Protein AF-A0A9P9YMF4-F1 (afdb_monomer)

Nearest PDB structures (foldseek):
  5dic-assembly1_A  TM=6.723E-01  e=1.760E-03  Phormia regina
  4pt1-assembly2_B  TM=6.590E-01  e=1.767E-02  Locusta migratoria
  6hh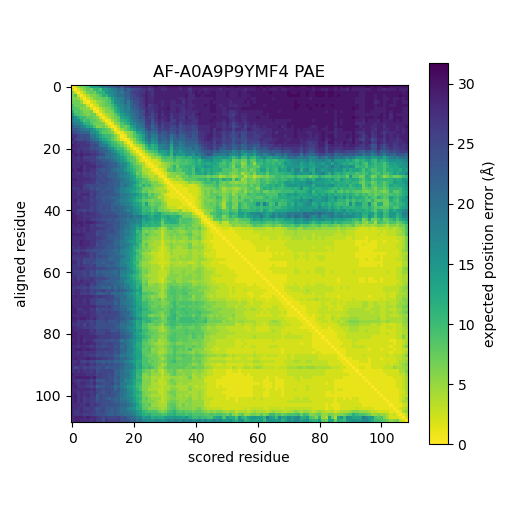e-assembly1_A  TM=6.709E-01  e=5.287E-02  Ceratitis capitata
  3rzs-assembly1_A  TM=6.177E-01  e=3.740E-02  Apis mellifera
  3r1p-assembly4_D  TM=6.382E-01  e=9.412E-02  Anopheles gambiae

Structure (mmCIF, N/CA/C/O backbone):
data_AF-A0A9P9YMF4-F1
#
_entry.id   AF-A0A9P9YMF4-F1
#
loop_
_atom_site.group_PDB
_atom_site.id
_atom_site.type_symbol
_atom_site.label_atom_id
_atom_site.label_alt_id
_atom_site.label_comp_id
_atom_site.label_asym_id
_atom_site.label_entity_id
_atom_site.label_seq_id
_atom_site.pdbx_PDB_ins_code
_atom_site.Cartn_x
_atom_site.Cartn_y
_atom_site.Cartn_z
_atom_site.occupancy
_atom_site.B_iso_or_equiv
_atom_site.auth_seq_id
_atom_site.auth_comp_id
_atom_site.auth_asym_id
_atom_site.auth_atom_id
_atom_site.pdbx_PDB_model_num
ATOM 1 N N . MET A 1 1 ? 58.978 34.373 4.451 1.00 49.75 1 MET A N 1
ATOM 2 C CA . MET A 1 1 ? 58.134 33.538 3.564 1.00 49.75 1 MET A CA 1
ATOM 3 C C . MET A 1 1 ? 58.153 32.077 4.029 1.00 49.75 1 MET A C 1
ATOM 5 O O . MET A 1 1 ? 58.823 31.260 3.422 1.00 49.75 1 MET A O 1
ATOM 9 N N . LYS A 1 2 ? 57.496 31.738 5.147 1.00 49.50 2 LYS A N 1
ATOM 10 C CA . LYS A 1 2 ? 57.346 30.337 5.619 1.00 49.50 2 LYS A CA 1
ATOM 11 C C . LYS A 1 2 ? 55.984 30.074 6.288 1.00 49.50 2 LYS A C 1
ATOM 13 O O . LYS A 1 2 ? 55.820 29.091 6.992 1.00 49.50 2 LYS A O 1
ATOM 18 N N . LEU A 1 3 ? 55.009 30.957 6.066 1.00 47.97 3 LEU A N 1
ATOM 19 C CA . LEU A 1 3 ? 53.693 30.923 6.721 1.00 47.97 3 LEU A CA 1
ATOM 20 C C . LEU A 1 3 ? 52.550 30.483 5.792 1.00 47.97 3 LEU A C 1
ATOM 22 O O . LEU A 1 3 ? 51.403 30.475 6.210 1.00 47.97 3 LEU A O 1
ATOM 26 N N . LEU A 1 4 ? 52.851 30.085 4.549 1.00 48.31 4 LEU A N 1
ATOM 27 C CA . LEU A 1 4 ? 51.834 29.715 3.551 1.00 48.31 4 LEU A CA 1
ATOM 28 C C . LEU A 1 4 ? 51.754 28.210 3.256 1.00 48.31 4 LEU A C 1
ATOM 30 O O . LEU A 1 4 ? 50.887 27.791 2.502 1.00 48.31 4 LEU A O 1
ATOM 34 N N . VAL A 1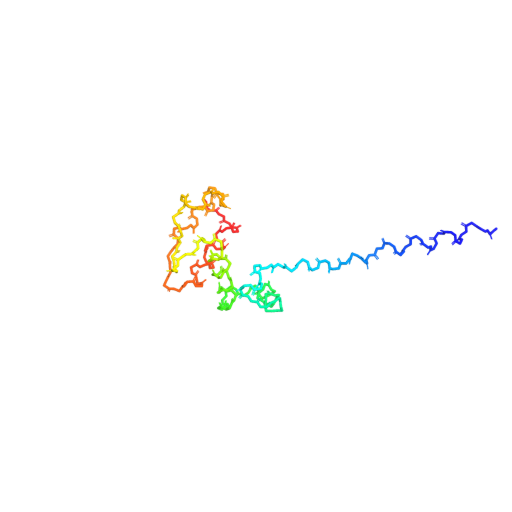 5 ? 52.614 27.380 3.854 1.00 51.38 5 VAL A N 1
ATOM 35 C CA . VAL A 1 5 ? 52.612 25.924 3.594 1.00 51.38 5 VAL A CA 1
ATOM 36 C C . VAL A 1 5 ? 51.667 25.167 4.541 1.00 51.38 5 VAL A C 1
ATOM 38 O O . VAL A 1 5 ? 51.234 24.065 4.229 1.00 51.38 5 VAL A O 1
ATOM 41 N N . ALA A 1 6 ? 51.265 25.771 5.663 1.00 49.31 6 ALA A N 1
ATOM 42 C CA . ALA A 1 6 ? 50.387 25.121 6.639 1.00 49.31 6 ALA A CA 1
ATOM 43 C C . ALA A 1 6 ? 48.886 25.175 6.282 1.00 49.31 6 ALA A C 1
ATOM 45 O O . ALA A 1 6 ? 48.093 24.499 6.927 1.00 49.31 6 ALA A O 1
ATOM 46 N N . LEU A 1 7 ? 48.484 25.943 5.260 1.00 44.84 7 LEU A N 1
ATOM 47 C CA . LEU A 1 7 ? 47.068 26.121 4.903 1.00 44.84 7 LEU A CA 1
ATOM 48 C C . LEU A 1 7 ? 46.557 25.166 3.807 1.00 44.84 7 LEU A C 1
ATOM 50 O O . LEU A 1 7 ? 45.373 25.190 3.494 1.00 44.84 7 LEU A O 1
ATOM 54 N N . ALA A 1 8 ? 47.420 24.327 3.224 1.00 48.34 8 ALA A N 1
ATOM 55 C CA . ALA A 1 8 ? 47.055 23.456 2.099 1.00 48.34 8 ALA A CA 1
ATOM 56 C C . ALA A 1 8 ? 46.690 22.010 2.495 1.00 48.34 8 ALA A C 1
ATOM 58 O O . ALA A 1 8 ? 46.300 21.231 1.633 1.00 48.34 8 ALA A O 1
ATOM 59 N N . LEU A 1 9 ? 46.793 21.634 3.777 1.00 45.59 9 LEU A N 1
ATOM 60 C CA . LEU A 1 9 ? 46.518 20.260 4.238 1.00 45.59 9 LEU A CA 1
ATOM 61 C C . LEU A 1 9 ? 45.224 20.106 5.055 1.00 45.59 9 LEU A C 1
ATOM 63 O O . LEU A 1 9 ? 44.902 19.000 5.471 1.00 45.59 9 LEU A O 1
ATOM 67 N N . LEU A 1 10 ? 44.447 21.178 5.242 1.00 48.22 10 LEU A N 1
ATOM 68 C CA . LEU A 1 10 ? 43.158 21.135 5.953 1.00 48.22 10 LEU A CA 1
ATOM 69 C C . LEU A 1 10 ? 41.934 20.954 5.031 1.00 48.22 10 LEU A C 1
ATOM 71 O O .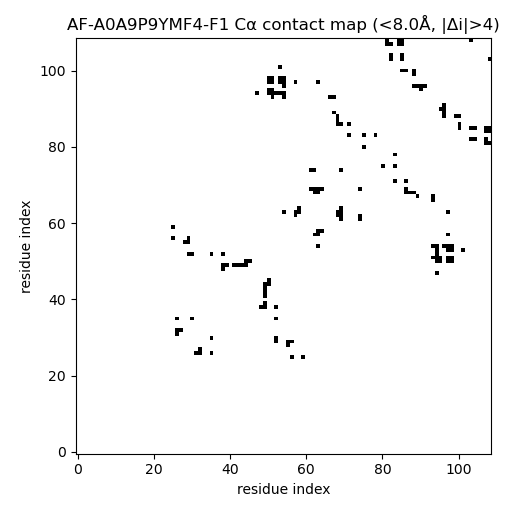 LEU A 1 10 ? 40.808 21.013 5.505 1.00 48.22 10 LEU A O 1
ATOM 75 N N . LEU A 1 11 ? 42.133 20.694 3.733 1.00 48.34 11 LEU A N 1
ATOM 76 C CA . LEU A 1 11 ? 41.049 20.507 2.751 1.00 48.34 11 LEU A CA 1
ATOM 77 C C . LEU A 1 11 ? 40.784 19.038 2.366 1.00 48.34 11 LEU A C 1
ATOM 79 O O . LEU A 1 11 ? 40.044 18.779 1.427 1.00 48.34 11 LEU A O 1
ATOM 83 N N . ALA A 1 12 ? 41.355 18.066 3.084 1.00 48.31 12 ALA A N 1
ATOM 84 C CA . ALA A 1 12 ? 41.077 16.637 2.872 1.00 48.31 12 ALA A CA 1
ATOM 85 C C . ALA A 1 12 ? 40.041 16.065 3.860 1.00 48.31 12 ALA A C 1
ATOM 87 O O . ALA A 1 12 ? 39.975 14.855 4.063 1.00 48.31 12 ALA A O 1
ATOM 88 N N . ALA A 1 13 ? 39.250 16.931 4.494 1.00 48.78 13 ALA A N 1
ATOM 89 C CA . ALA A 1 13 ? 38.137 16.550 5.354 1.00 48.78 13 ALA A CA 1
ATOM 90 C C . ALA A 1 13 ? 36.819 17.042 4.749 1.00 48.78 13 ALA A C 1
ATOM 92 O O . ALA A 1 13 ? 36.068 17.756 5.395 1.00 48.78 13 ALA A O 1
ATOM 93 N N . ASP A 1 14 ? 36.560 16.692 3.493 1.00 48.09 14 ASP A N 1
ATOM 94 C CA . ASP A 1 14 ? 35.204 16.716 2.960 1.00 48.09 14 ASP A CA 1
ATOM 95 C C . ASP A 1 14 ? 35.086 15.679 1.837 1.00 48.09 14 ASP A C 1
ATOM 97 O O . ASP A 1 14 ? 35.986 15.533 1.011 1.00 48.09 14 ASP A O 1
ATOM 101 N N . PHE A 1 15 ? 33.976 14.940 1.839 1.00 52.09 15 PHE A N 1
ATOM 102 C CA . PHE A 1 15 ? 33.623 13.852 0.907 1.00 52.09 15 PHE A CA 1
ATOM 103 C C . PHE A 1 15 ? 34.341 12.516 1.109 1.00 52.09 15 PHE A C 1
ATOM 105 O O . PHE A 1 15 ? 34.844 11.878 0.189 1.00 52.09 15 PHE A O 1
ATOM 112 N N . GLY A 1 16 ? 34.286 12.039 2.344 1.00 47.22 16 GLY A N 1
ATOM 113 C CA . GLY A 1 16 ? 34.514 10.639 2.664 1.00 47.22 16 GLY A CA 1
ATOM 114 C C . GLY A 1 16 ? 33.641 10.197 3.823 1.00 47.22 16 GLY A C 1
ATOM 115 O O . GLY A 1 16 ? 34.096 9.403 4.640 1.00 47.22 16 GLY A O 1
ATOM 116 N N . ALA A 1 17 ? 32.406 10.713 3.932 1.00 41.81 17 ALA A N 1
ATOM 117 C CA . ALA A 1 17 ? 31.410 9.952 4.669 1.00 41.81 17 ALA A CA 1
ATOM 118 C C . ALA A 1 17 ? 31.466 8.543 4.066 1.00 41.81 17 ALA A C 1
ATOM 120 O O . ALA A 1 17 ? 31.392 8.431 2.832 1.00 41.81 17 ALA A O 1
ATOM 121 N N . PRO A 1 18 ? 31.652 7.474 4.865 1.00 44.03 18 PRO A N 1
ATOM 122 C CA . PRO A 1 18 ? 31.328 6.172 4.335 1.00 44.03 18 PRO A CA 1
ATOM 123 C C . PRO A 1 18 ? 29.914 6.365 3.807 1.00 44.03 18 PRO A C 1
ATOM 125 O O . PRO A 1 18 ? 29.066 6.937 4.499 1.00 44.03 18 PRO A O 1
ATOM 128 N N . ILE A 1 19 ? 29.666 5.976 2.560 1.00 46.41 19 ILE A N 1
ATOM 129 C CA . ILE A 1 19 ? 28.303 5.685 2.154 1.00 46.41 19 ILE A CA 1
ATOM 130 C C . ILE A 1 19 ? 27.973 4.486 3.038 1.00 46.41 19 ILE A C 1
ATOM 132 O O . ILE A 1 19 ? 28.197 3.335 2.668 1.00 46.41 19 ILE A O 1
ATOM 136 N N . GLY A 1 20 ? 27.619 4.788 4.288 1.00 42.47 20 GLY A N 1
ATOM 137 C CA . GLY A 1 20 ? 27.049 3.915 5.273 1.00 42.47 20 GLY A CA 1
ATOM 138 C C . GLY A 1 20 ? 25.715 3.612 4.663 1.00 42.47 20 GLY A C 1
ATOM 139 O O . GLY A 1 20 ? 24.714 4.259 4.933 1.00 42.47 20 GLY A O 1
ATOM 140 N N . LEU A 1 21 ? 25.773 2.707 3.700 1.00 46.38 21 LEU A N 1
ATOM 141 C CA . LEU A 1 21 ? 24.653 2.007 3.156 1.00 46.38 21 LEU A CA 1
ATOM 142 C C . LEU A 1 21 ? 24.199 1.121 4.286 1.00 46.38 21 LEU A C 1
ATOM 144 O O . LEU A 1 21 ? 24.507 -0.071 4.324 1.00 46.38 21 LEU A O 1
ATOM 148 N N . GLU A 1 22 ? 23.529 1.758 5.242 1.00 46.75 22 GLU A N 1
ATOM 149 C CA . GLU A 1 22 ? 22.552 1.095 6.066 1.00 46.75 22 GLU A CA 1
ATOM 150 C C . GLU A 1 22 ? 21.692 0.316 5.081 1.00 46.75 22 GLU A C 1
ATOM 152 O O . GLU A 1 22 ? 21.026 0.859 4.196 1.00 46.75 22 GLU A O 1
ATOM 157 N N . HIS A 1 23 ? 21.903 -0.996 5.108 1.00 51.22 23 HIS A N 1
ATOM 158 C CA . HIS A 1 23 ? 21.105 -1.926 4.352 1.00 51.22 23 HIS A CA 1
ATOM 159 C C . HIS A 1 23 ? 19.724 -1.803 4.959 1.00 51.22 23 HIS A C 1
ATOM 161 O O . HIS A 1 23 ? 19.538 -2.263 6.079 1.00 51.22 23 HIS A O 1
ATOM 167 N N . ASP A 1 24 ? 18.801 -1.145 4.267 1.00 58.09 24 ASP A N 1
ATOM 168 C CA . ASP A 1 24 ? 17.418 -1.131 4.704 1.00 58.09 24 ASP A CA 1
ATOM 169 C C . ASP A 1 24 ? 16.886 -2.574 4.567 1.00 58.09 24 ASP A C 1
ATOM 171 O O . ASP A 1 24 ? 16.756 -3.080 3.443 1.00 58.09 24 ASP A O 1
ATOM 175 N N . PRO A 1 25 ? 16.663 -3.290 5.685 1.00 60.75 25 PRO A N 1
ATOM 176 C CA . PRO A 1 25 ? 16.218 -4.678 5.644 1.00 60.75 25 PRO A CA 1
ATOM 177 C C . PRO A 1 25 ? 14.806 -4.797 5.056 1.00 60.75 25 PRO A C 1
ATOM 179 O O . PRO A 1 25 ? 14.436 -5.863 4.569 1.00 60.75 25 PRO A O 1
ATOM 182 N N . ILE A 1 26 ? 14.033 -3.705 5.057 1.00 59.22 26 ILE A N 1
ATOM 183 C CA . ILE A 1 26 ? 12.698 -3.634 4.467 1.00 59.22 26 ILE A CA 1
ATOM 184 C C . ILE A 1 26 ? 12.814 -3.732 2.948 1.00 59.22 26 ILE A C 1
ATOM 186 O O . ILE A 1 26 ? 12.092 -4.515 2.329 1.00 59.22 26 ILE A O 1
ATOM 190 N N . LEU A 1 27 ? 13.786 -3.025 2.355 1.00 62.94 27 LEU A N 1
ATOM 191 C CA . LEU A 1 27 ? 14.050 -3.131 0.922 1.00 62.94 27 LEU A CA 1
ATOM 192 C C . LEU A 1 27 ? 14.345 -4.575 0.539 1.00 62.94 27 LEU A C 1
ATOM 194 O O . LEU A 1 27 ? 13.697 -5.061 -0.371 1.00 62.94 27 LEU A O 1
ATOM 198 N N . GLN A 1 28 ? 15.222 -5.282 1.266 1.00 62.22 28 GLN A N 1
ATOM 199 C CA . GLN A 1 28 ? 15.584 -6.674 0.947 1.00 62.22 28 GLN A CA 1
ATOM 200 C C . GLN A 1 28 ? 14.395 -7.639 0.905 1.00 62.22 28 GLN A C 1
ATOM 202 O O . GLN A 1 28 ? 14.427 -8.604 0.143 1.00 62.22 28 GLN A O 1
ATOM 207 N N . ASN A 1 2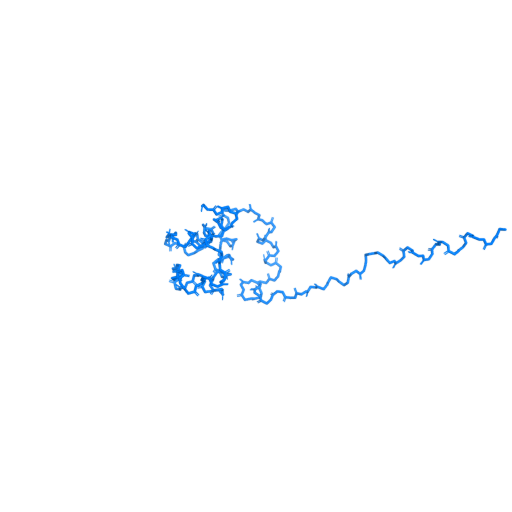9 ? 13.367 -7.394 1.717 1.00 71.31 29 ASN A N 1
ATOM 208 C CA . ASN A 1 29 ? 12.174 -8.235 1.749 1.00 71.31 29 ASN A CA 1
ATOM 209 C C . ASN A 1 29 ? 11.222 -7.952 0.582 1.00 71.31 29 ASN A C 1
ATOM 211 O O . ASN A 1 29 ? 10.484 -8.848 0.181 1.00 71.31 29 ASN A O 1
ATOM 215 N N . CYS A 1 30 ? 11.248 -6.735 0.037 1.00 76.25 30 CYS A N 1
ATOM 216 C CA . CYS A 1 30 ? 10.343 -6.318 -1.028 1.00 76.25 30 CYS A CA 1
ATOM 217 C C . CYS A 1 30 ? 10.969 -6.306 -2.422 1.00 76.25 30 CYS A C 1
ATOM 219 O O . CYS A 1 30 ? 10.242 -6.434 -3.401 1.00 76.25 30 CYS A O 1
ATOM 221 N N . THR A 1 31 ? 12.289 -6.140 -2.533 1.00 73.25 31 THR A N 1
ATOM 222 C CA . THR A 1 31 ? 13.001 -5.965 -3.806 1.00 73.25 31 THR A CA 1
ATOM 223 C C . THR A 1 31 ? 14.530 -5.993 -3.594 1.00 73.25 31 THR A C 1
ATOM 225 O O . THR A 1 31 ? 15.031 -5.926 -2.471 1.00 73.25 31 THR A O 1
ATOM 228 N N . THR A 1 32 ? 15.357 -6.074 -4.639 1.00 70.69 32 THR A N 1
ATOM 229 C CA . THR A 1 32 ? 16.793 -5.794 -4.442 1.00 70.69 32 THR A CA 1
ATOM 230 C C . THR A 1 32 ? 17.024 -4.290 -4.330 1.00 70.69 32 THR A C 1
ATOM 232 O O . THR A 1 32 ? 16.313 -3.490 -4.926 1.00 70.69 32 THR A O 1
ATOM 235 N N . ARG A 1 33 ? 18.092 -3.849 -3.653 1.00 66.25 33 ARG A N 1
ATOM 236 C CA . ARG A 1 33 ? 18.426 -2.412 -3.580 1.00 66.25 33 ARG A CA 1
ATOM 237 C C . ARG A 1 33 ? 18.506 -1.736 -4.960 1.00 66.25 33 ARG A C 1
ATOM 239 O O . ARG A 1 33 ? 18.170 -0.564 -5.095 1.00 66.25 33 ARG A O 1
ATOM 246 N N . LYS A 1 34 ? 18.982 -2.450 -5.985 1.00 66.25 34 LYS A N 1
ATOM 247 C CA . LYS A 1 34 ? 19.079 -1.923 -7.354 1.00 66.25 34 LYS A CA 1
ATOM 248 C C . LYS A 1 34 ? 17.695 -1.707 -7.971 1.00 66.25 34 LYS A C 1
ATOM 250 O O . LYS A 1 34 ? 17.494 -0.717 -8.669 1.00 66.25 34 LYS A O 1
ATOM 255 N N . GLU A 1 35 ? 16.775 -2.626 -7.720 1.00 68.62 35 GLU A N 1
ATOM 256 C CA . GLU A 1 35 ? 15.385 -2.540 -8.161 1.00 68.62 35 GLU A CA 1
ATOM 257 C C . GLU A 1 35 ? 14.620 -1.484 -7.357 1.00 68.62 35 GLU A C 1
ATOM 259 O O . GLU A 1 35 ? 14.020 -0.623 -7.984 1.00 68.62 35 GLU A O 1
ATOM 264 N N . ALA A 1 36 ? 14.802 -1.403 -6.033 1.00 69.75 36 ALA A N 1
ATOM 265 C CA . ALA A 1 36 ? 14.288 -0.306 -5.204 1.00 69.75 36 ALA A CA 1
ATOM 266 C C . ALA A 1 36 ? 14.710 1.066 -5.737 1.00 69.75 36 ALA A C 1
ATOM 268 O O . ALA A 1 36 ? 13.888 1.961 -5.885 1.00 69.75 36 ALA A O 1
ATOM 269 N N . ILE A 1 37 ? 16.000 1.251 -6.057 1.00 67.94 37 ILE A N 1
ATOM 270 C CA . ILE A 1 37 ? 16.484 2.513 -6.634 1.00 67.94 37 ILE A CA 1
ATOM 271 C C . ILE A 1 37 ? 15.779 2.784 -7.962 1.00 67.94 37 ILE A C 1
ATOM 273 O O . ILE A 1 37 ? 15.389 3.917 -8.213 1.00 67.94 37 ILE A O 1
ATOM 277 N N . ARG A 1 38 ? 15.597 1.771 -8.815 1.00 69.31 38 ARG A N 1
ATOM 278 C CA . ARG A 1 38 ? 14.894 1.925 -10.093 1.00 69.31 38 ARG A CA 1
ATOM 279 C C . ARG A 1 38 ? 13.422 2.292 -9.888 1.00 69.31 38 ARG A C 1
ATOM 281 O O . ARG A 1 38 ? 12.930 3.164 -10.590 1.00 69.31 38 ARG A O 1
ATOM 288 N N . GLU A 1 39 ? 12.747 1.660 -8.941 1.00 66.62 39 GLU A N 1
ATOM 289 C CA . GLU A 1 39 ? 11.339 1.902 -8.626 1.00 66.62 39 GLU A CA 1
ATOM 290 C C . GLU A 1 39 ? 11.161 3.299 -8.020 1.00 66.62 39 GLU A C 1
ATOM 292 O O . GLU A 1 39 ? 10.341 4.068 -8.495 1.00 66.62 39 GLU A O 1
ATOM 297 N N . LEU A 1 40 ? 12.005 3.698 -7.067 1.00 67.38 40 LEU A N 1
ATOM 298 C CA . LEU A 1 40 ? 11.950 5.019 -6.429 1.00 67.38 40 LEU A CA 1
ATOM 299 C C . LEU A 1 40 ? 12.410 6.173 -7.337 1.00 67.38 40 LEU A C 1
ATOM 301 O O . LEU A 1 40 ? 12.018 7.315 -7.116 1.00 67.38 40 LEU A O 1
ATOM 305 N N . THR A 1 41 ? 13.263 5.913 -8.334 1.00 66.56 41 THR A N 1
ATOM 306 C CA . THR A 1 41 ? 13.710 6.947 -9.296 1.00 66.56 41 THR A CA 1
ATOM 307 C C . THR A 1 41 ? 12.751 7.118 -10.467 1.00 66.56 41 THR A C 1
ATOM 309 O O . THR A 1 41 ? 12.731 8.178 -11.093 1.00 66.56 41 THR A O 1
ATOM 312 N N . ILE A 1 42 ? 11.947 6.098 -10.765 1.00 61.19 42 ILE A N 1
ATOM 313 C CA . ILE A 1 42 ? 10.860 6.183 -11.729 1.00 61.19 42 ILE A CA 1
ATOM 314 C C . ILE A 1 42 ? 9.603 6.541 -10.936 1.00 61.19 42 ILE A C 1
ATOM 316 O O . ILE A 1 42 ? 8.825 5.675 -10.556 1.00 61.19 42 ILE A O 1
ATOM 320 N N . GLU A 1 43 ? 9.363 7.836 -10.723 1.00 62.78 43 GLU A N 1
ATOM 321 C CA . GLU A 1 43 ? 8.076 8.328 -10.210 1.00 62.78 43 GLU A CA 1
ATOM 322 C C . GLU A 1 43 ? 6.996 8.223 -11.306 1.00 62.78 43 GLU A C 1
ATOM 324 O O . GLU A 1 43 ? 6.355 9.189 -11.718 1.00 62.78 43 GLU A O 1
ATOM 329 N N . ASN A 1 44 ? 6.823 7.025 -11.861 1.00 70.12 44 ASN A N 1
ATOM 330 C CA . ASN A 1 44 ? 5.767 6.723 -12.800 1.00 70.12 44 ASN A CA 1
ATOM 331 C C . ASN A 1 44 ? 4.640 6.045 -12.036 1.00 70.12 44 ASN A C 1
ATOM 333 O O . ASN A 1 44 ? 4.600 4.827 -11.901 1.00 70.12 44 ASN A O 1
ATOM 337 N N . SER A 1 45 ? 3.675 6.848 -11.598 1.00 69.81 45 SER A N 1
ATOM 338 C CA . SER A 1 45 ? 2.493 6.363 -10.880 1.00 69.81 45 SER A CA 1
ATOM 339 C C . SER A 1 45 ? 1.596 5.401 -11.682 1.00 69.81 45 SER A C 1
ATOM 341 O O . SER A 1 45 ? 0.593 4.930 -11.150 1.00 69.81 45 SER A O 1
ATOM 343 N N . SER A 1 46 ? 1.931 5.107 -12.945 1.00 79.44 46 SER A N 1
ATOM 344 C CA . SER A 1 46 ? 1.294 4.059 -13.751 1.00 79.44 46 SER A CA 1
ATOM 345 C C . SER A 1 46 ? 2.073 2.736 -13.800 1.00 79.44 46 SER A C 1
ATOM 347 O O . SER A 1 46 ? 1.490 1.739 -14.214 1.00 79.44 46 SER A O 1
ATOM 349 N N . ASP A 1 47 ? 3.341 2.702 -13.371 1.00 82.88 47 ASP A N 1
ATOM 350 C CA . ASP A 1 47 ? 4.161 1.484 -13.365 1.00 82.88 47 ASP A CA 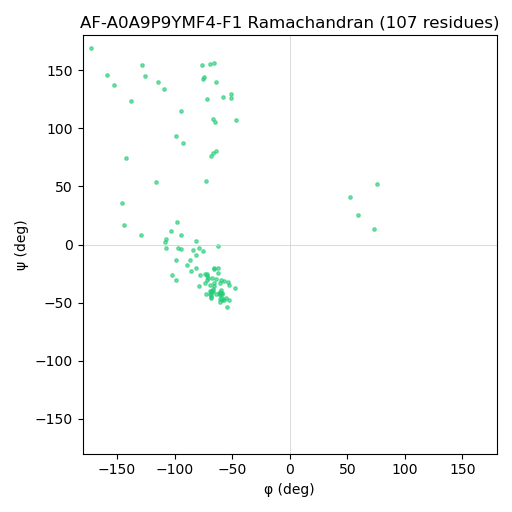1
ATOM 351 C C . ASP A 1 47 ? 3.687 0.521 -12.270 1.00 82.88 47 ASP A C 1
ATOM 353 O O . ASP A 1 47 ? 3.592 0.884 -11.098 1.00 82.88 47 ASP A O 1
ATOM 357 N N . GLU A 1 48 ? 3.379 -0.713 -12.659 1.00 84.50 48 GLU A N 1
ATOM 358 C CA . GLU A 1 48 ? 2.830 -1.709 -11.741 1.00 84.50 48 GLU A CA 1
ATOM 359 C C . GLU A 1 48 ? 3.853 -2.174 -10.698 1.00 84.50 48 GLU A C 1
ATOM 361 O O . GLU A 1 48 ? 3.493 -2.379 -9.542 1.00 84.50 48 GLU A O 1
ATOM 366 N N . ASN A 1 49 ? 5.139 -2.270 -11.055 1.00 81.94 49 ASN A N 1
ATOM 367 C CA . ASN A 1 49 ? 6.177 -2.681 -10.103 1.00 81.94 49 ASN A CA 1
ATOM 368 C C . ASN A 1 49 ? 6.350 -1.619 -9.015 1.00 81.94 49 ASN A C 1
ATOM 370 O O . ASN A 1 49 ? 6.445 -1.951 -7.837 1.00 81.94 49 ASN A O 1
ATOM 374 N N . PHE A 1 50 ? 6.292 -0.338 -9.398 1.00 82.31 50 PHE A N 1
ATOM 375 C CA . PHE A 1 50 ? 6.324 0.774 -8.448 1.00 82.31 50 PHE A CA 1
ATOM 376 C C . PHE A 1 50 ? 5.164 0.709 -7.444 1.00 82.31 50 PHE A C 1
ATOM 378 O O . PHE A 1 50 ? 5.359 0.908 -6.248 1.00 82.31 50 PHE A O 1
ATOM 385 N N . LYS A 1 51 ? 3.952 0.382 -7.903 1.00 87.25 51 LYS A N 1
ATOM 386 C CA . LYS A 1 51 ? 2.782 0.226 -7.024 1.00 87.25 51 LYS A CA 1
ATOM 387 C C . LYS A 1 51 ? 2.905 -0.997 -6.118 1.00 87.25 51 LYS A C 1
ATOM 389 O O . LYS A 1 51 ? 2.653 -0.904 -4.917 1.00 87.25 51 LYS A O 1
ATOM 394 N N . CYS A 1 52 ? 3.322 -2.133 -6.674 1.00 88.06 52 CYS A N 1
ATOM 395 C CA . CYS A 1 52 ? 3.467 -3.378 -5.923 1.00 88.06 52 CYS A CA 1
ATOM 396 C C . CYS A 1 52 ? 4.593 -3.324 -4.887 1.00 88.06 52 CYS A C 1
ATOM 398 O O . CYS A 1 52 ? 4.478 -3.954 -3.834 1.00 88.06 52 CYS A O 1
ATOM 400 N N . TYR A 1 53 ? 5.631 -2.523 -5.127 1.00 86.75 53 TYR A N 1
ATOM 401 C CA . TYR A 1 53 ? 6.638 -2.216 -4.118 1.00 86.75 53 TYR A CA 1
ATOM 402 C C . TYR A 1 53 ? 5.992 -1.644 -2.843 1.00 86.75 53 TYR A C 1
ATOM 404 O O . TYR A 1 53 ? 6.249 -2.146 -1.747 1.00 86.75 53 TYR A O 1
ATOM 412 N N . PHE A 1 54 ? 5.062 -0.686 -2.965 1.00 88.06 54 PHE A N 1
ATOM 413 C CA . PHE A 1 54 ? 4.330 -0.167 -1.802 1.00 88.06 54 PHE A CA 1
ATOM 414 C C . PHE A 1 54 ? 3.419 -1.202 -1.151 1.00 88.06 54 PHE A C 1
ATOM 416 O O . PHE A 1 54 ? 3.284 -1.179 0.071 1.00 88.06 54 PHE A O 1
ATOM 423 N N . ASN A 1 55 ? 2.826 -2.125 -1.916 1.00 92.25 55 ASN A N 1
ATOM 424 C CA . ASN A 1 55 ? 2.052 -3.214 -1.315 1.00 92.25 55 ASN A CA 1
ATOM 425 C C . ASN A 1 55 ? 2.917 -4.036 -0.364 1.00 92.25 55 ASN A C 1
ATOM 427 O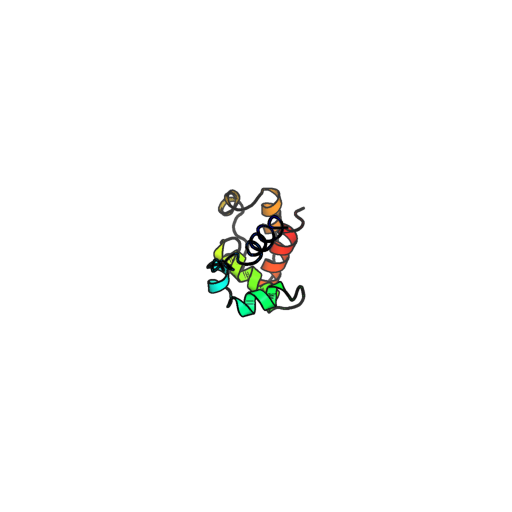 O . ASN A 1 55 ? 2.535 -4.232 0.785 1.00 92.25 55 ASN A O 1
ATOM 431 N N . CYS A 1 56 ? 4.112 -4.429 -0.801 1.00 90.56 56 CYS A N 1
ATOM 432 C CA . CYS A 1 56 ? 5.015 -5.176 0.060 1.00 90.56 56 CYS A CA 1
ATOM 433 C C . CYS A 1 56 ? 5.416 -4.389 1.321 1.00 90.56 56 CYS A C 1
ATOM 435 O O . CYS A 1 56 ? 5.382 -4.939 2.422 1.00 90.56 56 CYS A O 1
ATOM 437 N N . LEU A 1 57 ? 5.732 -3.092 1.195 1.00 88.62 57 LEU A N 1
ATOM 438 C CA . LEU A 1 57 ? 6.052 -2.256 2.360 1.00 88.62 57 LEU A CA 1
ATOM 439 C C . LEU A 1 57 ? 4.898 -2.217 3.373 1.00 88.62 57 LEU A C 1
ATOM 441 O O . LEU A 1 57 ? 5.109 -2.380 4.575 1.00 88.62 57 LEU A O 1
ATOM 445 N N . LEU A 1 58 ? 3.671 -2.020 2.890 1.00 91.69 58 LEU A N 1
ATOM 446 C CA . LEU A 1 58 ? 2.490 -1.947 3.746 1.00 91.69 58 LEU A CA 1
ATOM 447 C C . LEU A 1 58 ? 2.114 -3.312 4.339 1.00 91.69 58 LEU A C 1
ATOM 449 O O . LEU A 1 58 ? 1.586 -3.354 5.450 1.00 91.69 58 LEU A O 1
ATOM 453 N N . GLU A 1 59 ? 2.410 -4.421 3.660 1.00 92.50 59 GLU A N 1
ATOM 454 C CA . GLU A 1 59 ? 2.253 -5.773 4.208 1.00 92.50 59 GLU A CA 1
ATOM 455 C C . GLU A 1 59 ? 3.260 -6.072 5.325 1.00 92.50 59 GLU A C 1
ATOM 457 O O . GLU A 1 59 ? 2.875 -6.598 6.373 1.00 92.50 59 GLU A O 1
ATOM 462 N N . LEU A 1 60 ? 4.530 -5.678 5.164 1.00 90.06 60 LEU A N 1
ATOM 463 C CA . LEU A 1 60 ? 5.547 -5.803 6.218 1.00 90.06 60 LEU A CA 1
ATOM 464 C C . LEU A 1 60 ? 5.153 -5.023 7.475 1.00 90.06 60 LEU A C 1
ATOM 466 O O . LEU A 1 60 ? 5.303 -5.514 8.598 1.00 90.06 60 LEU A O 1
ATOM 470 N N . GLU A 1 61 ? 4.575 -3.840 7.281 1.00 89.38 61 GLU A N 1
ATOM 471 C CA . GLU A 1 61 ? 4.061 -3.020 8.373 1.00 89.38 61 GLU A CA 1
ATOM 472 C C . GLU A 1 61 ? 2.700 -3.476 8.908 1.00 89.38 61 GLU A C 1
ATOM 474 O O . GLU A 1 61 ? 2.232 -2.939 9.917 1.00 89.38 61 GLU A O 1
ATOM 479 N N . LYS A 1 62 ? 2.098 -4.510 8.306 1.00 92.25 62 LYS A N 1
ATOM 480 C CA . LYS A 1 62 ? 0.763 -5.034 8.634 1.00 92.25 62 LYS A CA 1
ATOM 481 C C . LYS A 1 62 ? -0.348 -3.991 8.484 1.00 92.25 62 LYS A C 1
ATOM 483 O O . LYS A 1 62 ? -1.378 -4.095 9.141 1.00 92.25 62 LYS A O 1
ATOM 488 N N . ILE A 1 63 ? -0.132 -2.992 7.633 1.00 93.94 63 ILE A N 1
ATOM 489 C CA . ILE A 1 63 ? -1.141 -2.012 7.222 1.00 93.94 63 ILE A CA 1
ATOM 490 C C . ILE A 1 63 ? -2.060 -2.635 6.170 1.00 93.94 63 ILE A C 1
ATOM 492 O O . ILE A 1 63 ? -3.262 -2.383 6.188 1.00 93.94 63 ILE A O 1
ATOM 496 N N . ILE A 1 64 ? -1.512 -3.483 5.294 1.00 94.50 64 ILE A N 1
ATOM 497 C CA . ILE A 1 64 ? -2.280 -4.377 4.425 1.00 94.50 64 ILE A CA 1
ATOM 498 C C . ILE A 1 64 ? -2.085 -5.812 4.915 1.00 94.50 64 ILE A C 1
ATOM 500 O O . ILE A 1 64 ? -0.973 -6.239 5.208 1.00 94.50 64 ILE A O 1
ATOM 504 N N . VAL A 1 65 ? -3.174 -6.568 5.029 1.00 93.31 65 VAL A N 1
ATOM 505 C CA . VAL A 1 65 ? -3.168 -7.977 5.427 1.00 93.31 65 VAL A CA 1
ATOM 506 C C . VAL A 1 65 ? -4.152 -8.733 4.543 1.00 93.31 65 VAL A C 1
ATOM 508 O O . VAL A 1 65 ? -5.332 -8.393 4.488 1.00 93.31 65 VAL A O 1
ATOM 511 N N . ASN A 1 66 ? -3.675 -9.777 3.859 1.00 92.56 66 ASN A N 1
ATOM 512 C CA . ASN A 1 66 ? -4.477 -10.579 2.925 1.00 92.56 66 ASN A CA 1
ATOM 513 C C . ASN A 1 66 ? -5.206 -9.715 1.875 1.00 92.56 66 ASN A C 1
ATOM 515 O O . ASN A 1 66 ? -6.383 -9.937 1.586 1.00 92.56 66 ASN A O 1
ATOM 519 N N . GLY A 1 67 ? -4.512 -8.699 1.351 1.00 90.50 67 GLY A N 1
ATOM 520 C CA . GLY A 1 67 ? -5.032 -7.792 0.328 1.00 90.50 67 GLY A CA 1
ATOM 521 C C . GLY A 1 67 ? -6.067 -6.772 0.803 1.00 90.50 67 GLY A C 1
ATOM 522 O O . GLY A 1 67 ? -6.733 -6.165 -0.027 1.00 90.50 67 GLY A O 1
ATOM 523 N N . LYS A 1 68 ? -6.228 -6.578 2.117 1.00 94.25 68 LYS A N 1
ATOM 524 C CA . LYS A 1 68 ? -7.150 -5.592 2.701 1.00 94.25 68 LYS A CA 1
ATOM 525 C C . LYS A 1 68 ? -6.441 -4.707 3.709 1.00 94.25 68 LYS A C 1
ATOM 527 O O . LYS A 1 68 ? -5.463 -5.137 4.314 1.00 94.25 68 LYS A O 1
ATOM 532 N N . THR A 1 69 ? -6.952 -3.502 3.930 1.00 94.50 69 THR A N 1
ATOM 533 C CA . THR A 1 69 ? -6.457 -2.630 4.996 1.00 94.50 69 THR A CA 1
ATOM 534 C C . THR A 1 69 ? -6.717 -3.245 6.371 1.00 94.50 69 THR A C 1
ATOM 536 O O . THR A 1 69 ? -7.740 -3.889 6.620 1.00 94.50 69 THR A O 1
ATOM 539 N N . ALA A 1 70 ? -5.746 -3.102 7.267 1.00 93.06 70 ALA A N 1
ATOM 540 C CA . ALA A 1 70 ? -5.874 -3.534 8.647 1.00 93.06 70 ALA A CA 1
ATOM 541 C C . ALA A 1 70 ? -6.874 -2.652 9.401 1.00 93.06 70 ALA A C 1
ATOM 543 O O . ALA A 1 70 ? -7.077 -1.485 9.066 1.00 93.06 70 ALA A O 1
ATOM 544 N N . ASN A 1 71 ? -7.463 -3.205 10.464 1.00 90.81 71 ASN A N 1
ATOM 545 C CA . ASN A 1 71 ? -8.290 -2.420 11.374 1.00 90.81 71 ASN A CA 1
ATOM 546 C C . ASN A 1 71 ? -7.445 -1.253 11.941 1.00 90.81 71 ASN A C 1
ATOM 548 O O . ASN A 1 71 ? -6.372 -1.529 12.489 1.00 90.81 71 ASN A O 1
ATOM 552 N N . PRO A 1 72 ? -7.912 0.010 11.846 1.00 90.94 72 PRO A N 1
ATOM 553 C CA . PRO A 1 72 ? -7.220 1.181 12.383 1.00 90.94 72 PRO A CA 1
ATOM 554 C C . PRO A 1 72 ? -6.727 1.015 13.828 1.00 90.94 72 PRO A C 1
ATOM 556 O O . PRO A 1 72 ? -5.615 1.433 14.145 1.00 90.94 72 PRO A O 1
ATOM 559 N N . ASP A 1 73 ? -7.495 0.329 14.679 1.00 89.62 73 ASP A N 1
ATOM 560 C CA . ASP A 1 73 ? -7.151 0.086 16.086 1.00 89.62 73 ASP A CA 1
ATOM 561 C C . ASP A 1 73 ? -5.860 -0.738 16.257 1.00 89.62 73 ASP A C 1
ATOM 563 O O . ASP A 1 73 ? -5.200 -0.660 17.294 1.00 89.62 73 ASP A O 1
ATOM 567 N N . LEU A 1 74 ? -5.486 -1.535 15.247 1.00 89.25 74 LEU A N 1
ATOM 568 C CA . LEU A 1 74 ? -4.295 -2.394 15.257 1.00 89.25 74 LEU A CA 1
ATOM 569 C C . LEU A 1 74 ? -3.020 -1.681 14.792 1.00 89.25 74 LEU A C 1
ATOM 571 O O . LEU A 1 74 ? -1.936 -2.236 14.954 1.00 89.25 74 LEU A O 1
ATOM 575 N N . VAL A 1 75 ? -3.149 -0.500 14.181 1.00 91.62 75 VAL A N 1
ATOM 576 C CA . VAL A 1 75 ? -2.032 0.260 13.586 1.00 91.62 75 VAL A CA 1
ATOM 577 C C . VAL A 1 75 ? -1.986 1.718 14.057 1.00 91.62 75 VAL A C 1
ATOM 579 O O . VAL A 1 75 ? -1.190 2.512 13.557 1.00 91.62 75 VAL A O 1
ATOM 582 N N . GLN A 1 76 ? -2.816 2.083 15.036 1.00 91.75 76 GLN A N 1
ATOM 583 C CA . GLN A 1 76 ? -2.885 3.428 15.622 1.00 91.75 76 GLN A CA 1
ATOM 584 C C . GLN A 1 76 ? -1.592 3.877 16.324 1.00 91.75 76 GLN A C 1
ATOM 586 O O . GLN A 1 76 ? -1.386 5.068 16.535 1.00 91.75 76 GLN A O 1
ATOM 591 N N . ASP A 1 77 ? -0.723 2.938 16.704 1.00 91.75 77 ASP A N 1
ATOM 592 C CA . ASP A 1 77 ? 0.606 3.200 17.263 1.00 91.75 77 ASP A CA 1
ATOM 593 C C . ASP A 1 77 ? 1.654 3.496 16.178 1.00 91.75 77 ASP A C 1
ATOM 595 O O . ASP A 1 77 ? 2.680 4.115 16.462 1.00 91.75 77 ASP A O 1
ATOM 599 N N . LYS A 1 78 ? 1.382 3.091 14.932 1.00 87.4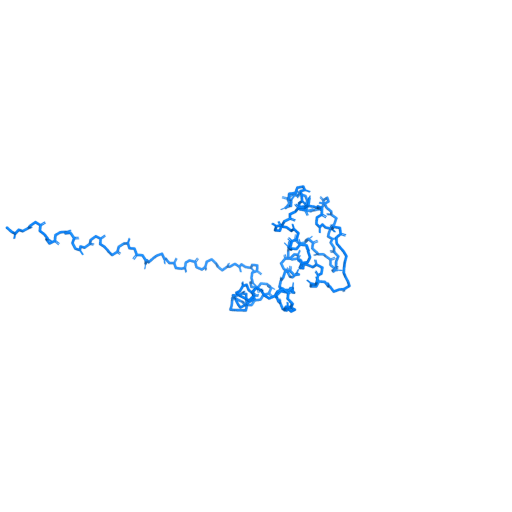4 78 LYS A N 1
ATOM 600 C CA . LYS A 1 78 ? 2.251 3.297 13.766 1.00 87.44 78 LYS A CA 1
ATOM 601 C C . LYS A 1 78 ? 1.845 4.493 12.911 1.00 87.44 78 LYS A C 1
ATOM 603 O O . LYS A 1 78 ? 2.694 5.103 12.266 1.00 87.44 78 LYS A O 1
ATOM 608 N N . LEU A 1 79 ? 0.551 4.807 12.869 1.00 90.81 79 LEU A N 1
ATOM 609 C CA . LEU A 1 79 ? -0.020 5.812 11.979 1.00 90.81 79 LEU A CA 1
ATOM 610 C C . LEU A 1 79 ? -0.587 6.994 12.761 1.00 90.81 79 LEU A C 1
ATOM 612 O O . LEU A 1 79 ? -1.248 6.840 13.783 1.00 90.81 79 LEU A O 1
ATOM 616 N N . SER A 1 80 ? -0.373 8.201 12.237 1.00 91.25 80 SER A N 1
ATOM 617 C CA . SER A 1 80 ? -1.023 9.392 12.786 1.00 91.25 80 SER A CA 1
ATOM 618 C C . SER A 1 80 ? -2.548 9.337 12.580 1.00 91.25 80 SER A C 1
ATOM 620 O O . SER A 1 80 ? -3.008 8.725 11.613 1.00 91.25 80 SER A O 1
ATOM 622 N N . PRO A 1 81 ? -3.355 10.042 13.397 1.00 90.25 81 PRO A N 1
ATOM 623 C CA . PRO A 1 81 ? -4.812 10.062 13.235 1.00 90.25 81 PRO A CA 1
ATOM 624 C C . PRO A 1 81 ? -5.293 10.457 11.830 1.00 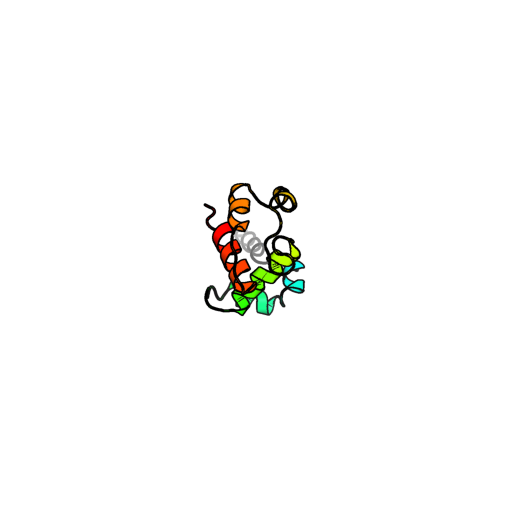90.25 81 PRO A C 1
ATOM 626 O O . PRO A 1 81 ? -6.304 9.950 11.356 1.00 90.25 81 PRO A O 1
ATOM 629 N N . ASN A 1 82 ? -4.559 11.332 11.136 1.00 89.31 82 ASN A N 1
ATOM 630 C CA . ASN A 1 82 ? -4.891 11.720 9.764 1.00 89.31 82 ASN A CA 1
ATOM 631 C C . ASN A 1 82 ? -4.567 10.610 8.752 1.00 89.31 82 ASN A C 1
ATOM 633 O O . ASN A 1 82 ? -5.296 10.438 7.783 1.00 89.31 82 ASN A O 1
ATOM 637 N N . MET A 1 83 ? -3.513 9.826 8.992 1.00 91.31 83 MET A N 1
ATOM 638 C CA . MET A 1 83 ? -3.160 8.673 8.157 1.00 91.31 83 MET A CA 1
ATOM 639 C C . MET A 1 83 ? -4.130 7.503 8.338 1.00 91.31 83 MET A C 1
ATOM 641 O O . MET A 1 83 ? -4.370 6.776 7.382 1.00 91.31 83 MET A O 1
ATOM 645 N N . LEU A 1 84 ? -4.735 7.336 9.519 1.00 93.12 84 LEU A N 1
ATOM 646 C CA . LEU A 1 84 ? -5.744 6.291 9.741 1.00 93.12 84 LEU A CA 1
ATOM 647 C C . LEU A 1 84 ? -6.954 6.436 8.803 1.00 93.12 84 LEU A C 1
ATOM 649 O O . LEU A 1 84 ? -7.510 5.431 8.374 1.00 93.12 84 LEU A O 1
ATOM 653 N N . LYS A 1 85 ? -7.308 7.664 8.402 1.00 91.19 85 LYS A N 1
ATOM 654 C CA . LYS A 1 85 ? -8.377 7.920 7.418 1.00 91.19 85 LYS A CA 1
ATOM 655 C C . LYS A 1 85 ? -8.055 7.388 6.020 1.00 91.19 85 LYS A C 1
ATOM 657 O O . LYS A 1 85 ? -8.954 7.183 5.215 1.00 91.19 85 LYS A O 1
ATOM 662 N N . CYS A 1 86 ? -6.777 7.167 5.714 1.00 94.06 86 CYS A N 1
ATOM 663 C CA . CYS A 1 86 ? -6.355 6.598 4.440 1.00 94.06 86 CYS A CA 1
ATOM 664 C C . CYS A 1 86 ? -6.610 5.085 4.354 1.00 94.06 86 CYS A C 1
ATOM 666 O O . CYS A 1 86 ? -6.371 4.505 3.301 1.00 94.06 86 CYS A O 1
ATOM 668 N N . LEU A 1 87 ? -7.057 4.429 5.432 1.00 94.06 87 LEU A N 1
ATOM 669 C CA . LEU A 1 87 ? -7.307 2.984 5.451 1.00 94.06 87 LEU A CA 1
ATOM 670 C C . LEU A 1 87 ? -8.695 2.591 4.917 1.00 94.06 87 LEU A C 1
ATOM 672 O O . LEU A 1 87 ? -8.956 1.404 4.750 1.00 94.06 87 LEU A O 1
ATOM 676 N N . ASP A 1 88 ? -9.548 3.564 4.590 1.00 91.62 88 ASP A N 1
ATOM 677 C CA . ASP A 1 88 ? -10.895 3.333 4.046 1.00 91.62 88 ASP A CA 1
ATOM 678 C C . ASP A 1 88 ? -10.906 3.046 2.528 1.00 91.62 88 ASP A C 1
ATOM 680 O O . ASP A 1 88 ? -11.969 2.921 1.920 1.00 91.62 88 ASP A O 1
ATOM 684 N N . PHE A 1 89 ? -9.740 2.965 1.875 1.00 92.62 89 PHE A N 1
ATOM 685 C CA . PHE A 1 89 ? -9.677 2.603 0.459 1.00 92.62 89 PHE A CA 1
ATOM 686 C C . PHE A 1 89 ? -9.940 1.114 0.232 1.00 92.62 89 PHE A C 1
ATOM 688 O O . PHE A 1 89 ? -9.462 0.255 0.969 1.00 92.62 89 PHE A O 1
ATOM 695 N N . GLU A 1 90 ? -10.612 0.823 -0.880 1.00 92.69 90 GLU A N 1
ATOM 696 C CA . GLU A 1 90 ? -10.789 -0.522 -1.420 1.00 92.69 90 GLU A CA 1
ATOM 697 C C . GLU A 1 90 ? -10.309 -0.560 -2.883 1.00 92.69 90 GLU A C 1
ATOM 699 O O . GLU A 1 90 ? -10.421 0.424 -3.632 1.00 92.69 90 GLU A O 1
ATOM 704 N N . ASP A 1 91 ? -9.724 -1.689 -3.283 1.00 95.25 91 ASP A N 1
ATOM 705 C CA . ASP A 1 91 ? -9.396 -2.025 -4.670 1.00 95.25 91 ASP A CA 1
ATOM 706 C C . ASP A 1 91 ? -9.237 -3.549 -4.804 1.00 95.25 91 ASP A C 1
ATOM 708 O O . ASP A 1 91 ? -8.760 -4.201 -3.873 1.00 95.25 91 ASP A O 1
ATOM 712 N N . ASP A 1 92 ? -9.617 -4.109 -5.953 1.00 93.75 92 ASP A N 1
ATOM 713 C CA . ASP A 1 92 ? -9.435 -5.535 -6.251 1.00 93.75 92 ASP A CA 1
ATOM 714 C C . ASP A 1 92 ? -7.962 -5.870 -6.549 1.00 93.75 92 ASP A C 1
ATOM 716 O O . ASP A 1 92 ? -7.525 -7.009 -6.365 1.00 93.75 92 ASP A O 1
ATOM 720 N N . ASN A 1 93 ? -7.183 -4.882 -7.004 1.00 95.00 93 ASN A N 1
ATOM 721 C CA . ASN A 1 93 ? -5.739 -4.985 -7.149 1.00 95.00 93 ASN A CA 1
ATOM 722 C C . ASN A 1 93 ? -5.056 -4.431 -5.889 1.00 95.00 93 ASN A C 1
ATOM 724 O O . ASN A 1 93 ? -5.080 -3.232 -5.606 1.00 95.00 93 ASN A O 1
ATOM 728 N N . THR A 1 94 ? -4.373 -5.307 -5.157 1.00 94.62 94 THR A N 1
ATOM 729 C CA . THR A 1 94 ? -3.686 -4.957 -3.908 1.00 94.62 94 THR A CA 1
ATOM 730 C C . THR A 1 94 ? -2.549 -3.950 -4.107 1.00 94.62 94 THR A C 1
ATOM 732 O O . THR A 1 94 ? -2.309 -3.116 -3.235 1.00 94.62 94 THR A O 1
ATOM 735 N N . CYS A 1 95 ? -1.890 -3.946 -5.268 1.00 93.50 95 CYS A N 1
ATOM 736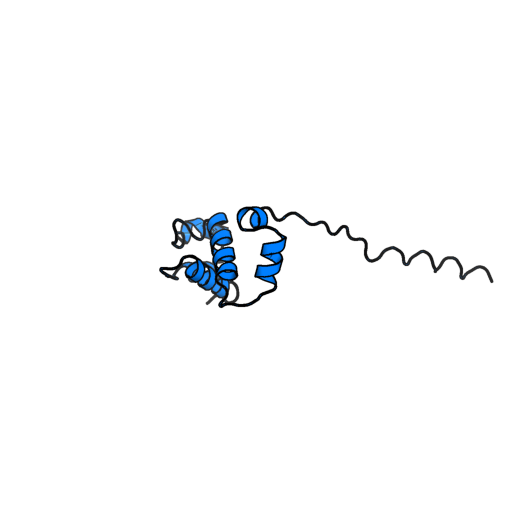 C CA . CYS A 1 95 ? -0.875 -2.952 -5.609 1.00 93.50 95 CYS A CA 1
ATOM 737 C C . CYS A 1 95 ? -1.487 -1.559 -5.819 1.00 93.50 95 CYS A C 1
ATOM 739 O O . CYS A 1 95 ? -0.942 -0.564 -5.336 1.00 93.50 95 CYS A O 1
ATOM 741 N N . GLU A 1 96 ? -2.650 -1.475 -6.469 1.00 95.56 96 GLU A N 1
ATOM 742 C CA . GLU A 1 96 ? -3.386 -0.211 -6.614 1.00 95.56 96 GLU A CA 1
ATOM 743 C C . GLU A 1 96 ? -3.929 0.285 -5.274 1.00 95.56 96 GLU A C 1
ATOM 745 O O . GLU A 1 96 ? -3.815 1.475 -4.966 1.00 95.56 96 GLU A O 1
ATOM 750 N N . LEU A 1 97 ? -4.453 -0.621 -4.441 1.00 96.12 97 LEU A N 1
ATOM 751 C CA . LEU A 1 97 ? -4.855 -0.311 -3.071 1.00 96.12 97 LEU A CA 1
ATOM 752 C C . LEU A 1 97 ? -3.695 0.322 -2.291 1.00 96.12 97 LEU A C 1
ATOM 754 O O . LEU A 1 97 ? -3.830 1.423 -1.752 1.00 96.12 97 LEU A O 1
ATOM 758 N N . ALA A 1 98 ? -2.538 -0.341 -2.276 1.00 94.62 98 ALA A N 1
ATOM 759 C CA . ALA A 1 98 ? -1.354 0.131 -1.572 1.00 94.62 98 ALA A CA 1
ATOM 760 C C . ALA A 1 98 ? -0.884 1.502 -2.058 1.00 94.62 98 ALA A C 1
ATOM 762 O O . ALA A 1 98 ? -0.559 2.382 -1.261 1.00 94.62 98 ALA A O 1
ATOM 763 N N . HIS A 1 99 ? -0.902 1.715 -3.369 1.00 93.06 99 HIS A N 1
ATOM 764 C CA . HIS A 1 99 ? -0.522 2.983 -3.967 1.00 93.06 99 HIS A CA 1
ATOM 765 C C . HIS A 1 99 ? -1.495 4.124 -3.619 1.00 93.06 99 HIS A C 1
ATOM 767 O O . HIS A 1 99 ? -1.040 5.239 -3.348 1.00 93.06 99 HIS A O 1
ATOM 773 N N . LYS A 1 100 ? -2.814 3.874 -3.559 1.00 94.06 100 LYS A N 1
ATOM 774 C CA . LYS A 1 100 ? -3.807 4.861 -3.080 1.00 94.06 100 LYS A CA 1
ATOM 775 C C . LYS A 1 100 ? -3.543 5.262 -1.628 1.00 94.06 100 LYS A C 1
ATOM 777 O O . LYS A 1 100 ? -3.511 6.456 -1.323 1.00 94.06 100 LYS A O 1
ATOM 782 N N . ILE A 1 101 ? -3.306 4.279 -0.757 1.00 94.44 101 ILE A N 1
ATOM 783 C CA . ILE A 1 101 ? -2.990 4.504 0.661 1.00 94.44 101 ILE A CA 1
ATOM 784 C C . ILE A 1 101 ? -1.707 5.328 0.787 1.00 94.44 101 ILE A C 1
ATOM 786 O O . ILE A 1 101 ? -1.696 6.359 1.457 1.00 94.44 101 ILE A O 1
ATOM 790 N N . PHE A 1 102 ? -0.645 4.925 0.084 1.00 90.38 102 PHE A N 1
ATOM 791 C CA . PHE A 1 102 ? 0.643 5.611 0.131 1.00 90.38 102 PHE A CA 1
ATOM 792 C C . PHE A 1 102 ? 0.547 7.061 -0.368 1.00 90.38 102 PHE A C 1
ATOM 794 O O . PHE A 1 102 ? 1.076 7.976 0.264 1.00 90.38 102 PHE A O 1
ATOM 801 N N . LYS A 1 103 ? -0.198 7.310 -1.454 1.00 90.25 103 LYS A N 1
ATOM 802 C CA . LYS A 1 103 ? -0.484 8.676 -1.924 1.00 90.25 103 LYS A CA 1
ATOM 803 C C . LYS A 1 103 ? -1.233 9.505 -0.884 1.00 90.25 103 LYS A C 1
ATOM 805 O O . LYS A 1 103 ? -0.909 10.677 -0.698 1.00 90.25 103 LYS A O 1
ATOM 810 N N . CYS A 1 104 ? -2.206 8.910 -0.201 1.00 93.31 104 CYS A N 1
ATOM 811 C CA . CYS A 1 104 ? -2.937 9.579 0.869 1.00 93.31 104 CYS A CA 1
ATOM 812 C C . CYS A 1 104 ? -2.036 9.895 2.071 1.00 93.31 104 CYS A C 1
ATOM 814 O O . CYS A 1 104 ? -2.155 10.973 2.637 1.00 93.31 104 CYS A O 1
ATOM 816 N N . PHE A 1 105 ? -1.059 9.050 2.416 1.00 90.56 105 PHE A N 1
ATOM 817 C CA . PHE A 1 105 ? -0.082 9.381 3.463 1.00 90.56 105 PHE A CA 1
ATOM 818 C C . PHE A 1 105 ? 0.747 10.632 3.145 1.00 90.56 105 PHE A C 1
ATOM 820 O O . PHE A 1 105 ? 1.082 11.381 4.062 1.00 90.56 105 PHE A O 1
ATOM 827 N N . GLY A 1 106 ? 1.049 10.883 1.866 1.00 84.25 106 GLY A N 1
ATOM 828 C CA . GLY A 1 106 ? 1.743 12.096 1.427 1.00 84.25 106 GLY A CA 1
ATOM 829 C C . GLY A 1 106 ? 0.887 13.367 1.490 1.00 84.25 106 GLY A C 1
ATOM 830 O O . GLY A 1 106 ? 1.434 14.452 1.659 1.00 84.25 106 GLY A O 1
ATOM 831 N N . ASN A 1 107 ? -0.441 13.241 1.383 1.00 81.88 107 ASN A N 1
ATOM 832 C CA . ASN A 1 107 ? -1.410 14.340 1.477 1.00 81.88 107 ASN A CA 1
ATOM 833 C C . ASN A 1 107 ? -2.684 13.878 2.213 1.00 81.88 107 ASN A C 1
ATOM 835 O O . ASN A 1 107 ? -3.708 13.626 1.568 1.00 81.88 107 ASN A O 1
ATOM 839 N N . PRO A 1 108 ? -2.629 13.721 3.546 1.00 71.94 108 PRO A N 1
ATOM 840 C CA . PRO A 1 108 ? -3.730 13.136 4.300 1.00 71.94 108 PRO A CA 1
ATOM 841 C C . PRO A 1 108 ? -4.897 14.128 4.449 1.00 71.94 108 PRO A C 1
ATOM 843 O O . PRO A 1 108 ? -4.676 15.329 4.610 1.00 71.94 108 PRO A O 1
ATOM 846 N N . ILE A 1 109 ? -6.132 13.612 4.371 1.00 61.19 109 ILE A N 1
ATOM 847 C CA . ILE A 1 109 ? -7.400 14.375 4.313 1.00 61.19 109 ILE A CA 1
ATOM 848 C C . ILE A 1 109 ? -7.864 14.837 5.703 1.00 61.19 109 ILE A C 1
ATOM 850 O O . ILE A 1 109 ? -7.771 14.057 6.683 1.00 61.19 109 ILE A O 1
#

Sequence (109 aa):
MKLLVALALLLAADFGAPIGLEHDPILQNCTTRKEAIRELTIENSSDENFKCYFNCLLELEKIIVNGKTANPDLVQDKLSPNMLKCLDFEDDNTCELAHKIFKCFGNPI

Organism: NCBI:txid103775

Secondary structure (DSSP, 8-state):
--SSSTTSSS-SSSS---------HHHHHHS-HHHHHHHHH---TT-HHHHHHHHHHHHHTTSEETTEEPPGGGTTTTS-HHHHGGGG---SSHHHHHHHHHHHHHS--

Solvent-accessible surface area (backbone atoms only — not comparable to full-atom values): 6677 Å² total; per-residue (Å²): 145,84,82,73,73,79,74,75,73,77,75,80,81,70,91,72,73,73,84,74,70,71,75,57,69,67,46,64,77,59,37,53,70,71,51,46,51,52,37,71,69,48,86,45,93,82,43,63,66,46,24,38,44,41,27,43,55,31,39,76,70,52,47,30,53,97,69,36,55,42,64,55,88,82,42,54,92,80,38,55,81,48,44,49,66,39,49,78,66,82,48,94,49,43,28,59,36,28,37,54,33,55,54,27,62,79,60,54,115

Radius of gyration: 21.43 Å; Cα contacts (8 Å, |Δi|>4): 92; chains: 1; bounding box: 69×44×31 Å

Foldseek 3Di:
DPPPPVPPPPPPPPPDPPPPCPPPVLCVQQHPPVVVCVLVVPPPLPDLSVLSSLLSSCVVLVCADPLAGDDLVVCVVPDPPQLSVLRPDDDPDSSVSSSSSVVCSVPGD

Mean predicted aligned error: 12.2 Å

InterPro domains:
  IPR006170 Pheromone/general odorant binding protein [PF01395] (44-105)
  IPR036728 Pheromone/general odorant binding protein superfamily [G3DSA:1.10.238.20] (26-108)
  IPR036728 Pheromone/general odorant binding protein superfamily [SSF47565] (35-106)

pLDDT: mean 76.39, std 18.11, range [41.81, 96.12]